Protein AF-A0A976QHE9-F1 (afdb_monomer_lite)

Foldseek 3Di:
DAWDADPPPRDTDDDDLVQAQHWDQDPPPRDIDGGHNHQDWDWDAFPPPRDTDIGGLNCAQHWDADPPPRDIDGHHHVPDDPDDDFPFDWDQDPPPRDTDTDGPPCPPAWDQDPPPRDTDGDDDPDD

pLDDT: mean 76.86, std 14.81, range [40.53, 91.94]

Radius of gyration: 21.57 Å; chains: 1; bounding box: 36×53×35 Å

Sequence (127 aa):
MIRFVCKLCGEQISVQDQLSGKQMECPKCKSIRVIPDKSPKIKFHCKSCGQRIRVAQIHAGKKGKCPKCKKLIEIPTLQEGFAEGSGMVTLVCSICNETIHVPEGSREEFIKCPKCSSYVEGLSKDD

Structure (mmCIF, N/CA/C/O backbone):
data_AF-A0A976QHE9-F1
#
_entry.id   AF-A0A976QHE9-F1
#
loop_
_atom_site.group_PDB
_atom_site.id
_atom_site.type_symbol
_atom_site.label_atom_id
_atom_site.label_alt_id
_atom_site.label_comp_id
_atom_site.label_asym_id
_atom_site.label_entity_id
_atom_site.label_seq_id
_atom_site.pdbx_PDB_ins_code
_atom_site.Cartn_x
_atom_site.Cartn_y
_atom_site.Cartn_z
_atom_site.occupancy
_atom_site.B_iso_or_equiv
_atom_site.auth_seq_id
_atom_site.auth_comp_id
_atom_site.auth_asym_id
_atom_site.auth_atom_id
_atom_site.pdbx_PDB_model_num
ATOM 1 N N . MET A 1 1 ? 0.460 15.033 -6.573 1.00 82.88 1 MET A N 1
ATOM 2 C CA . MET A 1 1 ? 1.744 14.796 -5.872 1.00 82.88 1 MET A CA 1
ATOM 3 C C . MET A 1 1 ? 1.659 13.430 -5.227 1.00 82.88 1 MET A C 1
ATOM 5 O O . MET A 1 1 ? 0.740 13.185 -4.447 1.00 82.88 1 MET A O 1
ATOM 9 N N . ILE A 1 2 ? 2.619 12.566 -5.526 1.00 86.94 2 ILE A N 1
ATOM 10 C CA . ILE A 1 2 ? 2.715 11.216 -4.987 1.00 86.94 2 ILE A CA 1
ATOM 11 C C . ILE A 1 2 ? 3.710 11.223 -3.836 1.00 86.94 2 ILE A C 1
ATOM 13 O O . ILE A 1 2 ? 4.836 11.689 -3.988 1.00 86.94 2 ILE A O 1
ATOM 17 N N . ARG A 1 3 ? 3.285 10.705 -2.683 1.00 87.50 3 ARG A N 1
ATOM 18 C CA . ARG A 1 3 ? 4.114 10.579 -1.482 1.00 87.50 3 ARG A CA 1
ATOM 19 C C . ARG A 1 3 ? 4.214 9.119 -1.077 1.00 87.50 3 ARG A C 1
ATOM 21 O O . ARG A 1 3 ? 3.191 8.468 -0.864 1.00 87.50 3 ARG A O 1
ATOM 28 N N . PHE A 1 4 ? 5.433 8.619 -0.950 1.00 87.06 4 PHE A N 1
ATOM 29 C CA . PHE A 1 4 ? 5.712 7.230 -0.598 1.00 87.06 4 PHE A CA 1
ATOM 30 C C . PHE A 1 4 ? 7.028 7.122 0.173 1.00 87.06 4 PHE A C 1
ATOM 32 O O . PHE A 1 4 ? 7.780 8.088 0.276 1.00 87.06 4 PHE A O 1
ATOM 39 N N . VAL A 1 5 ? 7.288 5.954 0.759 1.00 85.00 5 VAL A N 1
ATOM 40 C CA . VAL A 1 5 ? 8.517 5.690 1.518 1.00 85.00 5 VAL A CA 1
ATOM 41 C C . VAL A 1 5 ? 9.433 4.756 0.737 1.00 85.00 5 VAL A C 1
ATOM 43 O O . VAL A 1 5 ? 8.975 3.785 0.131 1.00 85.00 5 VAL A O 1
ATOM 46 N N . CYS A 1 6 ? 10.735 5.029 0.744 1.00 85.75 6 CYS A N 1
ATOM 47 C CA . CYS A 1 6 ? 11.711 4.132 0.142 1.00 85.75 6 CYS A CA 1
ATOM 48 C C . CYS A 1 6 ? 11.857 2.867 0.996 1.00 85.75 6 CYS A C 1
ATOM 50 O O . CYS A 1 6 ? 12.263 2.944 2.151 1.00 85.75 6 CYS A O 1
ATOM 52 N N . LYS A 1 7 ? 11.613 1.685 0.417 1.00 80.69 7 LYS A N 1
ATOM 53 C CA . LYS A 1 7 ? 11.770 0.403 1.129 1.00 80.69 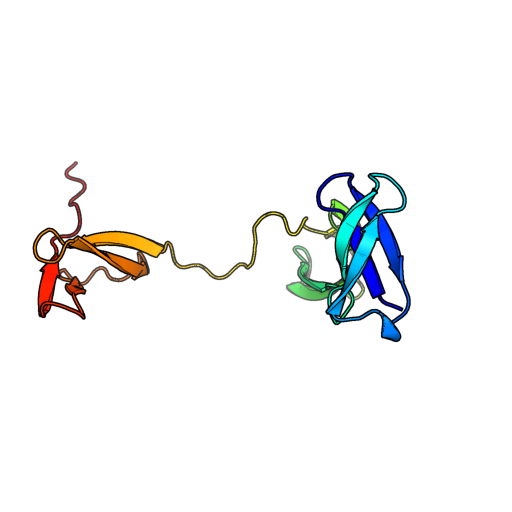7 LYS A CA 1
ATOM 54 C C . LYS A 1 7 ? 13.226 0.030 1.473 1.00 80.69 7 LYS A C 1
ATOM 56 O O . LYS A 1 7 ? 13.415 -0.942 2.184 1.00 80.69 7 LYS A O 1
ATOM 61 N N . LEU A 1 8 ? 14.239 0.736 0.944 1.00 84.38 8 LEU A N 1
ATOM 62 C CA . LEU A 1 8 ? 15.652 0.480 1.306 1.00 84.38 8 LEU A CA 1
ATOM 63 C C . LEU A 1 8 ? 16.102 1.337 2.482 1.00 84.38 8 LEU A C 1
ATOM 65 O O . LEU A 1 8 ? 16.630 0.826 3.456 1.00 84.38 8 LEU A O 1
ATOM 69 N N . CYS A 1 9 ? 15.917 2.652 2.373 1.00 87.44 9 CYS A N 1
ATOM 70 C CA . CYS A 1 9 ? 16.483 3.612 3.320 1.00 87.44 9 CYS A CA 1
ATOM 71 C C . CYS A 1 9 ? 15.441 4.286 4.222 1.00 87.44 9 CYS A C 1
ATOM 73 O O . CYS A 1 9 ? 15.803 5.107 5.064 1.00 87.44 9 CYS A O 1
ATOM 75 N N . GLY A 1 10 ? 14.151 4.001 4.015 1.00 83.50 10 GLY A N 1
ATOM 76 C CA . GLY A 1 10 ? 13.046 4.594 4.767 1.00 83.50 10 GLY A CA 1
ATOM 77 C C . GLY A 1 10 ? 12.735 6.054 4.423 1.00 83.50 10 GLY A C 1
ATOM 78 O O . GLY A 1 10 ? 11.904 6.656 5.097 1.00 83.50 10 GLY A O 1
ATOM 79 N N . GLU A 1 11 ? 13.376 6.640 3.403 1.00 88.44 11 GLU A N 1
ATOM 80 C CA . GLU A 1 11 ? 13.193 8.060 3.068 1.00 88.44 11 GLU A CA 1
ATOM 81 C C . GLU A 1 11 ? 11.772 8.376 2.592 1.00 88.44 11 GLU A C 1
ATOM 83 O O . GLU A 1 11 ? 11.203 7.626 1.794 1.00 88.44 11 GLU A O 1
ATOM 88 N N . GLN A 1 12 ? 11.224 9.510 3.034 1.00 87.31 12 GLN A N 1
ATOM 89 C CA . GLN A 1 12 ? 9.943 10.023 2.561 1.00 87.31 12 GLN A CA 1
ATOM 90 C C . GLN A 1 12 ? 10.141 10.760 1.237 1.00 87.31 12 GLN A C 1
ATOM 92 O O . GLN A 1 12 ? 10.624 11.887 1.186 1.00 87.31 12 GLN A O 1
ATOM 97 N N . ILE A 1 13 ? 9.734 10.123 0.147 1.00 87.75 13 ILE A N 1
ATOM 98 C CA . ILE A 1 13 ? 9.862 10.668 -1.198 1.00 87.75 13 ILE A CA 1
ATOM 99 C C . ILE A 1 13 ? 8.541 11.330 -1.588 1.00 87.75 13 ILE A C 1
ATOM 101 O O . ILE A 1 13 ? 7.463 10.749 -1.433 1.00 87.75 13 ILE A O 1
ATOM 105 N N . SER A 1 14 ? 8.630 12.553 -2.110 1.00 89.38 14 SER A N 1
ATOM 106 C CA . SER A 1 14 ? 7.495 13.308 -2.637 1.00 89.38 14 SER A CA 1
ATOM 107 C C . SER A 1 14 ? 7.800 13.762 -4.057 1.00 89.38 14 SER A C 1
ATOM 109 O O . SER A 1 14 ? 8.725 14.535 -4.278 1.00 89.38 14 SER A O 1
ATOM 111 N N . VAL A 1 15 ? 7.001 13.300 -5.013 1.00 90.06 15 VAL A N 1
ATOM 112 C CA . VAL A 1 15 ? 7.160 13.591 -6.443 1.00 90.06 15 VAL A CA 1
ATOM 113 C C . VAL A 1 15 ? 5.854 1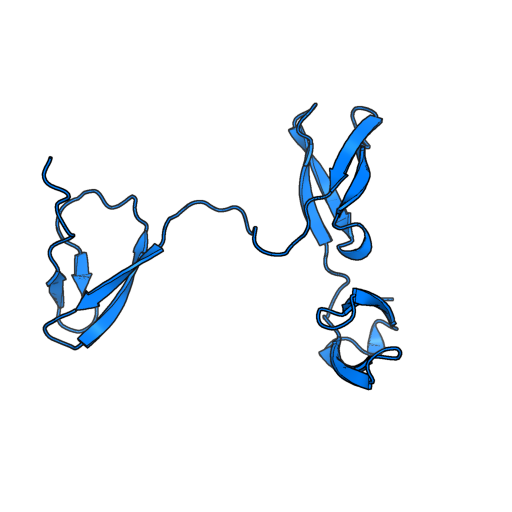4.061 -7.070 1.00 90.06 15 VAL A C 1
ATOM 115 O O . VAL A 1 15 ? 4.780 14.011 -6.462 1.00 90.06 15 VAL A O 1
ATOM 118 N N . GLN A 1 16 ? 5.931 14.569 -8.295 1.00 89.62 16 GLN A N 1
ATOM 119 C CA . GLN A 1 16 ? 4.754 14.986 -9.052 1.00 89.62 16 GLN A CA 1
ATOM 120 C C . GLN A 1 16 ? 3.998 13.777 -9.623 1.00 89.62 16 GLN A C 1
ATOM 122 O O . GLN A 1 16 ? 4.593 12.740 -9.898 1.00 89.62 16 GLN A O 1
ATOM 127 N N . ASP A 1 17 ? 2.685 13.927 -9.829 1.00 87.06 17 ASP A N 1
ATOM 128 C CA . ASP A 1 17 ? 1.834 12.880 -10.427 1.00 87.06 17 ASP A CA 1
ATOM 129 C C . ASP A 1 17 ? 2.255 12.531 -11.861 1.00 87.06 17 ASP A C 1
ATOM 131 O O . ASP A 1 17 ? 2.049 11.415 -12.313 1.00 87.06 17 ASP A O 1
ATOM 135 N N . GLN A 1 18 ? 2.896 13.454 -12.577 1.00 87.50 18 GLN A N 1
ATOM 136 C CA . GLN A 1 18 ? 3.386 13.211 -13.940 1.00 87.50 18 GLN A CA 1
ATOM 137 C C . GLN A 1 18 ? 4.523 12.183 -14.001 1.00 87.50 18 GLN A C 1
ATOM 139 O O . GLN A 1 18 ? 4.835 11.658 -15.068 1.00 87.50 18 GLN A O 1
ATOM 144 N N . LEU A 1 19 ? 5.151 11.902 -12.857 1.00 85.94 19 LEU A N 1
ATOM 145 C CA . LEU A 1 19 ? 6.191 10.892 -12.739 1.00 85.94 19 LEU A CA 1
ATOM 146 C C . LEU A 1 19 ? 5.634 9.519 -12.320 1.00 85.94 19 LEU A C 1
ATOM 148 O O . LEU A 1 19 ? 6.409 8.582 -12.164 1.00 85.94 19 LEU A O 1
ATOM 152 N N . SER A 1 20 ? 4.312 9.382 -12.164 1.00 87.12 20 SER A N 1
ATOM 153 C CA . SER A 1 20 ? 3.622 8.099 -11.959 1.00 87.12 20 SER A CA 1
ATOM 154 C C . SER A 1 20 ? 4.084 7.037 -12.952 1.00 87.12 20 SER A C 1
ATOM 156 O O . SER A 1 20 ? 4.175 7.310 -14.148 1.00 87.12 20 SER A O 1
ATOM 158 N N . GLY A 1 21 ? 4.378 5.830 -12.470 1.00 86.31 21 GLY A N 1
ATOM 159 C CA . GLY A 1 21 ? 4.798 4.706 -13.308 1.00 86.31 21 GLY A CA 1
ATOM 160 C C . GLY A 1 21 ? 6.214 4.830 -13.882 1.00 86.31 21 GLY A C 1
ATOM 161 O O . GLY A 1 21 ? 6.705 3.887 -14.499 1.00 86.31 21 GLY A O 1
ATOM 162 N N . LYS A 1 22 ? 6.909 5.958 -13.668 1.00 90.19 22 LYS A N 1
ATOM 163 C CA . LYS A 1 22 ? 8.310 6.133 -14.069 1.00 90.19 22 LYS A CA 1
ATOM 164 C C . LYS A 1 22 ? 9.260 5.662 -12.972 1.00 90.19 22 LYS A C 1
ATOM 166 O O . LYS A 1 22 ? 8.907 5.549 -11.798 1.00 90.19 22 LYS A O 1
ATOM 171 N N . GLN A 1 23 ? 10.498 5.403 -13.368 1.00 90.19 23 GLN A N 1
ATOM 172 C CA . GLN A 1 23 ? 11.601 5.147 -12.452 1.00 90.19 23 GLN A CA 1
ATOM 173 C C . GLN A 1 23 ? 12.246 6.468 -12.024 1.00 90.19 23 GLN A C 1
ATOM 175 O O . GLN A 1 23 ? 12.381 7.389 -12.825 1.00 90.19 23 GLN A O 1
ATOM 180 N N . MET A 1 24 ? 12.646 6.552 -10.760 1.00 89.25 24 MET A N 1
ATOM 181 C CA . MET A 1 24 ? 13.392 7.677 -10.210 1.00 89.25 24 MET A CA 1
ATOM 182 C C . MET A 1 24 ? 14.515 7.201 -9.297 1.00 89.25 24 MET A C 1
ATOM 184 O O . MET A 1 24 ? 14.421 6.141 -8.677 1.00 89.25 24 MET A O 1
ATOM 188 N N . GLU A 1 25 ? 15.538 8.029 -9.143 1.00 91.94 25 GLU A N 1
ATOM 189 C CA . GLU A 1 25 ? 16.589 7.829 -8.151 1.00 91.94 25 GLU A CA 1
ATOM 190 C C . GLU A 1 25 ? 16.141 8.360 -6.790 1.00 91.94 25 GLU A C 1
ATOM 192 O O . GLU A 1 25 ? 15.673 9.492 -6.654 1.00 91.94 25 GLU A O 1
ATOM 197 N N . CYS A 1 26 ? 16.277 7.540 -5.748 1.00 89.75 26 CYS A N 1
ATOM 198 C CA . CYS A 1 26 ? 16.020 7.999 -4.390 1.00 89.75 26 CYS A CA 1
ATOM 199 C C . CYS A 1 26 ? 17.054 9.071 -3.991 1.00 89.75 26 CYS A C 1
ATOM 201 O O . CYS A 1 26 ? 18.248 8.778 -4.024 1.00 89.75 26 CYS A O 1
ATOM 203 N N . PRO A 1 27 ? 16.646 10.260 -3.507 1.00 88.06 27 PRO A N 1
ATOM 204 C CA . PRO A 1 27 ? 17.5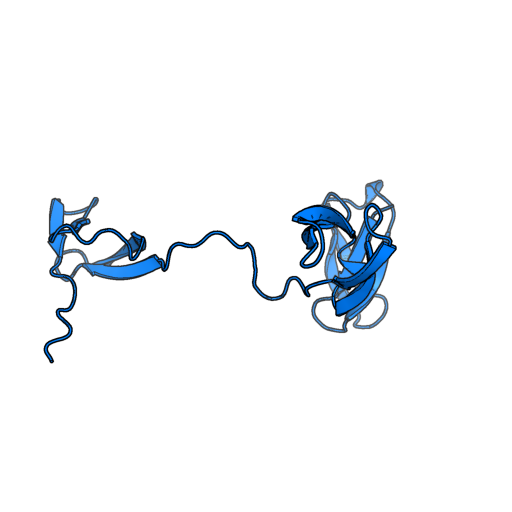86 11.331 -3.156 1.00 88.06 27 PRO A CA 1
ATOM 205 C C . PRO A 1 27 ? 18.532 10.973 -1.996 1.00 88.06 27 PRO A C 1
ATOM 207 O O . PRO A 1 27 ? 19.586 11.583 -1.861 1.00 88.06 27 PRO A O 1
ATOM 210 N N . LYS A 1 28 ? 18.179 9.978 -1.167 1.00 89.31 28 LYS A N 1
ATOM 211 C CA . LYS A 1 28 ? 18.983 9.559 -0.008 1.00 89.31 28 LYS A CA 1
ATOM 212 C C . LYS A 1 28 ? 19.929 8.400 -0.310 1.00 89.31 28 LYS A C 1
ATOM 214 O O . LYS A 1 28 ? 21.099 8.454 0.039 1.00 89.31 28 LYS A O 1
ATOM 219 N N . CYS A 1 29 ? 19.421 7.330 -0.926 1.00 90.69 29 CYS A N 1
ATOM 220 C CA . CYS A 1 29 ? 20.203 6.112 -1.175 1.00 90.69 29 CYS A CA 1
ATOM 221 C C . CYS A 1 29 ? 20.628 5.933 -2.635 1.00 90.69 29 CYS A C 1
ATOM 223 O O . CYS A 1 29 ? 21.262 4.933 -2.953 1.00 90.69 29 CYS A O 1
ATOM 225 N N . LYS A 1 30 ? 20.248 6.862 -3.524 1.00 89.44 30 LYS A N 1
ATOM 226 C CA . LYS A 1 30 ? 20.523 6.840 -4.974 1.00 89.44 30 LYS A CA 1
ATOM 227 C C . LYS A 1 30 ? 20.061 5.571 -5.695 1.00 89.44 30 LYS A C 1
ATOM 229 O O . LYS A 1 30 ? 20.454 5.297 -6.818 1.00 89.44 30 LYS A O 1
ATOM 234 N N . SER A 1 31 ? 19.205 4.778 -5.059 1.00 88.94 31 SER A N 1
ATOM 235 C CA . SER A 1 31 ? 18.683 3.556 -5.659 1.00 88.94 31 SER A CA 1
ATOM 236 C C . SER A 1 31 ? 17.499 3.871 -6.562 1.00 88.94 31 SER A C 1
ATOM 238 O O . SER A 1 31 ? 16.627 4.663 -6.189 1.00 88.94 31 SER A O 1
ATOM 240 N N . ILE A 1 32 ? 17.443 3.200 -7.710 1.00 89.25 32 ILE A N 1
ATOM 241 C CA . ILE A 1 32 ? 16.340 3.308 -8.661 1.00 89.25 32 ILE A CA 1
ATOM 242 C C . ILE A 1 32 ? 15.076 2.686 -8.060 1.00 89.25 32 ILE A C 1
ATOM 244 O O . ILE A 1 32 ? 15.068 1.535 -7.617 1.00 89.25 32 ILE A O 1
ATOM 248 N N . ARG A 1 33 ? 13.988 3.456 -8.026 1.00 87.25 33 ARG A N 1
ATOM 249 C CA . ARG A 1 33 ? 12.671 3.043 -7.539 1.00 87.25 33 ARG A CA 1
ATOM 250 C C . ARG A 1 33 ? 11.588 3.445 -8.527 1.00 87.25 33 ARG A C 1
ATOM 252 O O . ARG A 1 33 ? 11.649 4.508 -9.129 1.00 87.25 33 ARG A O 1
ATOM 259 N N . VAL A 1 34 ? 10.578 2.594 -8.662 1.00 87.88 34 VAL A N 1
ATOM 260 C CA . VAL A 1 34 ? 9.383 2.899 -9.453 1.00 87.88 34 VAL A CA 1
ATOM 261 C C . VAL A 1 34 ? 8.458 3.773 -8.618 1.00 87.88 34 VAL A C 1
ATOM 263 O O . VAL A 1 34 ? 8.180 3.466 -7.456 1.00 87.88 34 VAL A O 1
ATOM 266 N N . ILE A 1 35 ? 7.994 4.864 -9.211 1.00 89.06 35 ILE A N 1
ATOM 267 C CA . ILE A 1 35 ? 7.007 5.752 -8.618 1.00 89.06 35 ILE A CA 1
ATOM 268 C C . ILE A 1 35 ? 5.634 5.090 -8.782 1.00 89.06 35 ILE A C 1
ATOM 270 O O . ILE A 1 35 ? 5.221 4.831 -9.913 1.00 89.06 35 ILE A O 1
ATOM 274 N N . PRO A 1 36 ? 4.910 4.808 -7.688 1.00 82.25 36 PRO A N 1
ATOM 275 C CA . PRO A 1 36 ? 3.583 4.213 -7.783 1.00 82.25 36 PRO A CA 1
ATOM 276 C C . PRO A 1 36 ? 2.600 5.201 -8.414 1.00 82.25 36 PRO A C 1
ATOM 278 O O . PRO A 1 36 ? 2.696 6.397 -8.163 1.00 82.25 36 PRO A O 1
ATOM 281 N N . ASP A 1 37 ? 1.603 4.711 -9.151 1.00 83.94 37 ASP A N 1
ATOM 282 C CA . ASP A 1 37 ? 0.607 5.549 -9.838 1.00 83.94 37 ASP A CA 1
ATOM 283 C C . ASP A 1 37 ? -0.160 6.489 -8.903 1.00 83.94 37 ASP A C 1
ATOM 285 O O . ASP A 1 37 ? -0.688 7.517 -9.316 1.00 83.94 37 ASP A O 1
ATOM 289 N N . LYS A 1 38 ? -0.279 6.118 -7.622 1.00 80.50 38 LYS A N 1
ATOM 290 C CA . LYS A 1 38 ? -0.955 6.908 -6.588 1.00 80.50 38 LYS A CA 1
ATOM 291 C C . LYS A 1 38 ? -0.249 6.743 -5.251 1.00 80.50 38 LYS A C 1
ATOM 293 O O . LYS A 1 38 ? 0.333 5.699 -4.965 1.00 80.50 38 LYS A O 1
ATOM 298 N N . SER A 1 39 ? -0.385 7.754 -4.387 1.00 80.19 39 SER A N 1
ATOM 299 C CA . SER A 1 39 ? 0.088 7.672 -2.998 1.00 80.19 39 SER A CA 1
ATOM 300 C C . SER A 1 39 ? -0.535 6.447 -2.309 1.00 80.19 39 SER A C 1
ATOM 302 O O . SER A 1 39 ? -1.765 6.422 -2.153 1.00 80.19 39 SER A O 1
ATOM 304 N N . PRO A 1 40 ? 0.260 5.446 -1.893 1.00 80.88 40 PRO A N 1
ATOM 305 C CA . PRO A 1 40 ? -0.262 4.247 -1.255 1.00 80.88 40 PRO A CA 1
ATOM 306 C C . PRO A 1 40 ? -1.001 4.614 0.036 1.00 80.88 40 PRO A C 1
ATOM 308 O O . PRO A 1 40 ? -0.525 5.411 0.850 1.00 80.88 40 PRO A O 1
ATOM 311 N N . LYS A 1 41 ? -2.203 4.056 0.213 1.00 84.38 41 LYS A N 1
ATOM 312 C CA . LYS A 1 41 ? -3.060 4.295 1.381 1.00 84.38 41 LYS A CA 1
ATOM 313 C C . LYS A 1 41 ? -3.280 2.993 2.136 1.00 84.38 41 LYS A C 1
ATOM 315 O O . LYS A 1 41 ? -3.671 1.991 1.548 1.00 84.38 41 LYS A O 1
ATOM 320 N N . ILE A 1 42 ? -3.105 3.052 3.446 1.00 84.75 42 ILE A N 1
ATOM 321 C CA . ILE A 1 42 ? -3.408 1.984 4.390 1.00 84.75 42 ILE A CA 1
ATOM 322 C C . ILE A 1 42 ? -4.885 2.085 4.750 1.00 84.75 42 ILE A C 1
ATOM 324 O O . ILE A 1 42 ? -5.374 3.162 5.109 1.00 84.75 42 ILE A O 1
ATOM 328 N N . LYS A 1 43 ? -5.599 0.966 4.637 1.00 86.94 43 LYS A N 1
ATOM 329 C CA . LYS A 1 43 ? -6.998 0.835 5.048 1.00 86.94 43 LYS A CA 1
ATOM 330 C C . LYS A 1 43 ? -7.036 -0.085 6.259 1.00 86.94 43 LYS A C 1
ATOM 332 O O . LYS A 1 43 ? -6.600 -1.222 6.160 1.00 86.94 43 LYS A O 1
ATOM 337 N N . PHE A 1 44 ? -7.542 0.401 7.382 1.00 87.31 44 PHE A N 1
ATOM 338 C CA . PHE A 1 44 ? -7.642 -0.392 8.605 1.00 87.31 44 PHE A CA 1
ATOM 339 C C . PHE A 1 44 ? -8.848 0.046 9.436 1.00 87.31 44 PHE A C 1
ATOM 341 O O . PHE A 1 44 ? -9.410 1.122 9.219 1.00 87.31 44 PHE A O 1
ATOM 348 N N . HIS A 1 45 ? -9.261 -0.796 10.379 1.00 88.50 45 HIS A N 1
ATOM 349 C CA . HIS A 1 45 ? -10.365 -0.500 11.287 1.00 88.50 45 HIS A CA 1
ATOM 350 C C . HIS A 1 45 ? -9.833 0.047 12.612 1.00 88.50 45 HIS A C 1
ATOM 352 O O . HIS A 1 45 ? -8.847 -0.443 13.163 1.00 88.50 45 HIS A O 1
ATOM 358 N N . CYS A 1 46 ? -10.491 1.074 13.144 1.00 87.94 46 CYS A N 1
ATOM 359 C CA . CYS A 1 46 ? -10.198 1.575 14.479 1.00 87.94 46 CYS A CA 1
ATOM 360 C C . CYS A 1 46 ? -10.529 0.503 15.524 1.00 87.94 46 CYS A C 1
ATOM 362 O O . CYS A 1 46 ? -11.697 0.158 15.681 1.00 87.94 46 CYS A O 1
ATOM 364 N N . LYS A 1 47 ? -9.541 0.061 16.313 1.00 85.44 47 LYS A N 1
ATOM 365 C CA . LYS A 1 47 ? -9.748 -0.912 17.404 1.00 85.44 47 LYS A CA 1
ATOM 366 C C . LYS A 1 47 ? -10.726 -0.440 18.492 1.00 85.44 47 LYS A C 1
ATOM 368 O O . LYS A 1 47 ? -11.216 -1.254 19.257 1.00 85.44 47 LYS A O 1
ATOM 373 N N . SER A 1 48 ? -11.000 0.864 18.591 1.00 88.19 48 SER A N 1
ATOM 374 C CA . SER A 1 48 ? -11.888 1.417 19.626 1.00 88.19 48 SER A CA 1
ATOM 375 C C . SER A 1 48 ? -13.331 1.644 19.185 1.00 88.19 48 SER A C 1
ATOM 377 O O . SER A 1 48 ? -14.211 1.634 20.030 1.00 88.19 48 SER A O 1
ATOM 379 N N . CYS A 1 49 ? -13.584 1.925 17.904 1.00 91.38 49 CYS A N 1
ATOM 380 C CA . CYS A 1 49 ? -14.939 2.244 17.424 1.00 91.38 49 CYS A CA 1
ATOM 381 C C . CYS A 1 49 ? -15.340 1.511 16.139 1.00 91.38 49 CYS A C 1
ATOM 383 O O . CYS A 1 49 ? -16.398 1.793 15.585 1.00 91.38 49 CYS A O 1
ATOM 385 N N . GLY A 1 50 ? -14.472 0.650 15.600 1.00 88.06 50 GLY A N 1
ATOM 386 C CA . GLY A 1 50 ? -14.705 -0.084 14.354 1.00 88.06 50 GLY A CA 1
ATOM 387 C C . GLY A 1 50 ? -14.673 0.769 13.081 1.00 88.06 50 GLY A C 1
ATOM 388 O O . GLY A 1 50 ? -14.834 0.240 11.986 1.00 88.06 50 GLY A O 1
ATOM 389 N N . GLN A 1 51 ? -14.446 2.085 13.177 1.00 90.31 51 GLN A N 1
ATOM 390 C CA . GLN A 1 51 ? -14.465 2.964 12.007 1.00 90.31 51 GLN A CA 1
ATOM 391 C C . GLN A 1 51 ? -13.417 2.551 10.970 1.00 90.31 51 GLN A C 1
ATOM 393 O O . GLN A 1 51 ? -12.245 2.374 11.300 1.00 90.31 51 GLN A O 1
ATOM 398 N N . ARG A 1 52 ? -13.832 2.501 9.702 1.00 89.88 52 ARG A N 1
ATOM 399 C CA . ARG A 1 52 ? -12.942 2.330 8.547 1.00 89.88 52 ARG A CA 1
ATOM 400 C C . ARG A 1 52 ? -12.101 3.591 8.364 1.00 89.88 52 ARG A C 1
ATOM 402 O O . ARG A 1 52 ? -12.638 4.655 8.052 1.00 89.88 52 ARG A O 1
ATOM 409 N N . ILE A 1 53 ? -10.793 3.476 8.556 1.00 88.56 53 ILE A N 1
ATOM 410 C CA . ILE A 1 53 ? -9.835 4.575 8.438 1.00 88.56 53 ILE A CA 1
ATOM 411 C C . ILE A 1 53 ? -8.964 4.347 7.211 1.00 88.56 53 ILE A C 1
ATOM 413 O O . ILE A 1 53 ? -8.515 3.237 6.928 1.00 88.56 53 ILE A O 1
ATOM 417 N N . ARG A 1 54 ? -8.743 5.433 6.469 1.00 88.31 54 ARG A N 1
ATOM 418 C CA . ARG A 1 54 ? -7.862 5.485 5.306 1.00 88.31 54 ARG A CA 1
ATOM 419 C C . ARG A 1 54 ? -6.793 6.528 5.572 1.00 88.31 54 ARG A C 1
ATOM 421 O O . ARG A 1 54 ? -7.120 7.701 5.713 1.00 88.31 54 ARG A O 1
ATOM 428 N N . VAL A 1 55 ? -5.537 6.112 5.623 1.00 87.75 55 VAL A N 1
ATOM 429 C CA . VAL A 1 55 ? -4.403 7.010 5.874 1.00 87.75 55 VAL A CA 1
ATOM 430 C C . VAL A 1 55 ? -3.291 6.740 4.871 1.00 87.75 55 VAL A C 1
ATOM 432 O O . VAL A 1 55 ? -3.169 5.627 4.370 1.00 87.75 55 VAL A O 1
ATOM 435 N N . ALA A 1 56 ? -2.499 7.750 4.523 1.00 85.25 56 ALA A N 1
ATOM 436 C CA . ALA A 1 56 ? -1.362 7.555 3.628 1.00 85.25 56 ALA A CA 1
ATOM 437 C C . ALA A 1 56 ? -0.284 6.678 4.288 1.00 85.25 56 ALA A C 1
ATOM 439 O O . ALA A 1 56 ? -0.028 6.802 5.487 1.00 85.25 56 ALA A O 1
ATOM 440 N N . GLN A 1 57 ? 0.380 5.828 3.500 1.00 83.50 57 GLN A N 1
ATOM 441 C CA . GLN A 1 57 ? 1.420 4.912 3.982 1.00 83.50 57 GLN A CA 1
ATOM 442 C C . GLN A 1 57 ? 2.606 5.636 4.625 1.00 83.50 57 GLN A C 1
ATOM 444 O O . GLN A 1 57 ? 3.269 5.073 5.481 1.00 83.50 57 GLN A O 1
ATOM 449 N N . ILE A 1 58 ? 2.837 6.907 4.300 1.00 83.19 58 ILE A N 1
ATOM 450 C CA . ILE A 1 58 ? 3.862 7.735 4.958 1.00 83.19 58 ILE A CA 1
ATOM 451 C C . ILE A 1 58 ? 3.653 7.899 6.476 1.00 83.19 58 ILE A C 1
ATOM 453 O O . ILE A 1 58 ? 4.572 8.307 7.185 1.00 83.19 58 ILE A O 1
ATOM 457 N N . HIS A 1 59 ? 2.446 7.614 6.973 1.00 85.31 59 HIS A N 1
ATOM 458 C CA . HIS A 1 59 ? 2.114 7.614 8.396 1.00 85.31 59 HIS A CA 1
ATOM 459 C C . HIS A 1 59 ? 2.099 6.201 9.003 1.00 85.31 59 H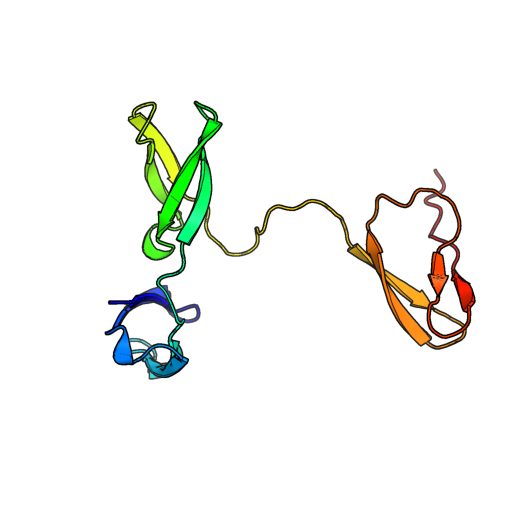IS A C 1
ATOM 461 O O . HIS A 1 59 ? 1.718 6.053 10.159 1.00 85.31 59 HIS A O 1
ATOM 467 N N . ALA A 1 60 ? 2.502 5.174 8.249 1.00 83.81 60 ALA A N 1
ATOM 468 C CA . ALA A 1 60 ? 2.744 3.825 8.754 1.00 83.81 60 ALA A CA 1
ATOM 469 C C . ALA A 1 60 ? 3.625 3.856 10.009 1.00 83.81 60 ALA A C 1
ATOM 471 O O . ALA A 1 60 ? 4.624 4.574 10.040 1.00 83.81 60 ALA A O 1
ATOM 472 N N . GLY A 1 61 ? 3.250 3.098 11.040 1.00 83.81 61 GLY A N 1
ATOM 473 C CA . GLY A 1 61 ? 3.981 3.034 12.308 1.00 83.81 61 GLY A CA 1
ATOM 474 C C . GLY A 1 61 ? 3.873 4.296 13.169 1.00 83.81 61 GLY A C 1
ATOM 475 O O . GLY A 1 61 ? 4.438 4.343 14.257 1.00 83.81 61 GLY A O 1
ATOM 476 N N . LYS A 1 62 ? 3.151 5.333 12.718 1.00 86.00 62 LYS A N 1
ATOM 477 C CA . LYS A 1 62 ? 2.892 6.536 13.517 1.00 86.00 62 LYS A CA 1
ATOM 478 C C . LYS A 1 62 ? 1.577 6.407 14.282 1.00 86.00 62 LYS A C 1
ATOM 480 O O . LYS A 1 62 ? 0.648 5.707 13.877 1.00 86.00 62 LYS A O 1
ATOM 485 N N . LYS A 1 63 ? 1.473 7.154 15.380 1.00 88.19 63 LYS A N 1
ATOM 486 C CA . LYS A 1 63 ? 0.231 7.296 16.147 1.00 88.19 63 LYS A CA 1
ATOM 487 C C . LYS A 1 63 ? -0.617 8.412 15.535 1.00 88.19 63 LYS A C 1
ATOM 489 O O . LYS A 1 63 ? -0.134 9.521 15.319 1.00 88.19 63 LYS A O 1
ATOM 494 N N . GLY A 1 64 ? -1.872 8.108 15.229 1.00 87.75 64 GLY A N 1
ATOM 495 C CA . GLY A 1 64 ? -2.867 9.042 14.706 1.00 87.75 64 GLY A CA 1
ATOM 496 C C . GLY A 1 64 ? -4.061 9.184 15.649 1.00 87.75 64 GLY A C 1
ATOM 497 O O . GLY A 1 64 ? -4.200 8.441 16.617 1.00 87.75 64 GLY A O 1
ATOM 498 N N . LYS A 1 65 ? -4.956 10.133 15.364 1.00 90.31 65 LYS A N 1
ATOM 499 C CA . LYS A 1 65 ? -6.259 10.240 16.039 1.00 90.31 65 LYS A CA 1
ATOM 500 C C . LYS A 1 65 ? -7.352 9.718 15.116 1.00 90.31 65 LYS A C 1
ATOM 502 O O . LYS A 1 65 ? -7.387 10.062 13.936 1.00 90.31 65 LYS A O 1
ATOM 507 N N . CYS A 1 66 ? -8.251 8.894 15.645 1.00 90.06 66 CYS A N 1
ATOM 508 C CA . CYS A 1 66 ? -9.415 8.445 14.891 1.00 90.06 66 CYS A CA 1
ATOM 509 C C . CYS A 1 66 ? -10.338 9.640 14.577 1.00 90.06 66 CYS A C 1
ATOM 511 O O . CYS A 1 66 ? -10.712 10.357 15.501 1.00 90.06 66 CYS A O 1
ATOM 513 N N . PRO A 1 67 ? -10.788 9.840 13.326 1.00 88.25 67 PRO A N 1
ATOM 514 C CA . PRO A 1 67 ? -11.687 10.947 12.989 1.00 88.25 67 PRO A CA 1
ATOM 515 C C . PRO A 1 67 ? -13.090 10.813 13.605 1.00 88.25 67 PRO A C 1
ATOM 517 O O . PRO A 1 67 ? -13.783 11.813 13.748 1.00 88.25 67 PRO A O 1
ATOM 520 N N . LYS A 1 68 ? -13.511 9.596 13.984 1.00 90.50 68 LYS A N 1
ATOM 521 C CA . LYS A 1 68 ? -14.836 9.333 14.568 1.00 90.50 68 LYS A CA 1
ATOM 522 C C . LYS A 1 68 ? -14.829 9.430 16.090 1.00 90.50 68 LYS A C 1
ATOM 524 O O . LYS A 1 68 ? -15.551 10.238 16.655 1.00 90.50 68 LYS A O 1
ATOM 529 N N . CYS A 1 69 ? -14.000 8.629 16.758 1.00 91.94 69 CYS A N 1
ATOM 530 C CA . CYS A 1 69 ? -13.967 8.586 18.223 1.00 91.94 69 CYS A CA 1
ATOM 531 C C . CYS A 1 69 ? -12.884 9.469 18.855 1.00 91.94 69 CYS A C 1
ATOM 533 O O . CYS A 1 69 ? -12.774 9.498 20.075 1.00 91.94 69 CYS A O 1
ATOM 535 N N . LYS A 1 70 ? -12.039 10.140 18.054 1.00 90.12 70 LYS A N 1
ATOM 536 C CA . LYS A 1 70 ? -10.905 10.981 18.499 1.00 90.12 70 LYS A CA 1
ATOM 537 C C . LYS A 1 70 ? -9.858 10.263 19.361 1.00 90.12 70 LYS A C 1
ATOM 539 O O . LYS A 1 70 ? -8.890 10.886 19.794 1.00 90.12 70 LYS A O 1
ATOM 544 N N . LYS A 1 71 ? -10.002 8.949 19.554 1.00 90.81 71 LYS A N 1
ATOM 545 C CA . LYS A 1 71 ? -9.079 8.117 20.321 1.00 90.81 71 LYS A CA 1
ATOM 546 C C . LYS A 1 71 ? -7.761 7.953 19.573 1.00 90.81 71 LYS A C 1
ATOM 548 O O . LYS A 1 71 ? -7.734 7.925 18.337 1.00 90.81 71 LYS A O 1
ATOM 553 N N . LEU A 1 72 ? -6.676 7.870 20.337 1.00 90.19 72 LEU A N 1
ATOM 554 C CA . LEU A 1 72 ? -5.349 7.605 19.803 1.00 90.19 72 LEU A CA 1
ATOM 555 C C . LEU A 1 72 ? -5.325 6.187 19.220 1.00 90.19 72 LEU A C 1
ATOM 557 O O . LEU A 1 72 ? -5.709 5.230 19.890 1.00 90.19 72 LEU A O 1
ATOM 561 N N . ILE A 1 73 ? -4.904 6.064 17.970 1.00 90.19 73 ILE A N 1
ATOM 562 C CA . ILE A 1 73 ? -4.778 4.800 17.251 1.00 90.19 73 ILE A CA 1
ATOM 563 C C . ILE A 1 73 ? -3.371 4.685 16.691 1.00 90.19 73 ILE A C 1
ATOM 565 O O . ILE A 1 73 ? -2.771 5.676 16.277 1.00 90.19 73 ILE A O 1
ATOM 569 N N . GLU A 1 74 ? -2.855 3.471 16.641 1.00 88.75 74 GLU A N 1
ATOM 570 C CA . GLU A 1 74 ? -1.598 3.190 15.966 1.00 88.75 74 GLU A CA 1
ATOM 571 C C . GLU A 1 74 ? -1.877 2.780 14.522 1.00 88.75 74 GLU A C 1
ATOM 573 O O . GLU A 1 74 ? -2.765 1.965 14.259 1.00 88.75 74 GLU A O 1
ATOM 578 N N . ILE A 1 75 ? -1.171 3.402 13.579 1.00 89.00 75 ILE A N 1
ATOM 579 C CA . ILE A 1 75 ? -1.306 3.095 12.159 1.00 89.00 75 ILE A CA 1
ATOM 580 C C . ILE A 1 75 ? -0.406 1.890 11.866 1.00 89.00 75 ILE A C 1
ATOM 582 O O . ILE A 1 75 ? 0.810 2.008 12.032 1.00 89.00 75 ILE A O 1
ATOM 586 N N . PRO A 1 76 ? -0.954 0.754 11.402 1.00 81.94 76 PRO A N 1
ATOM 587 C CA . PRO A 1 76 ? -0.146 -0.427 11.125 1.00 81.94 76 PRO A CA 1
ATOM 588 C C . PRO A 1 76 ? 0.859 -0.146 10.002 1.00 81.94 76 PRO A C 1
ATOM 590 O O . PRO A 1 76 ? 0.558 0.584 9.052 1.00 81.94 76 PRO A O 1
ATOM 593 N N . THR A 1 77 ? 2.061 -0.711 10.099 1.00 75.81 77 THR A N 1
ATOM 594 C CA . THR A 1 77 ? 3.026 -0.701 8.999 1.00 75.81 77 THR A CA 1
ATOM 595 C C . THR A 1 77 ? 2.602 -1.731 7.954 1.00 75.81 77 THR A C 1
ATOM 597 O O . THR A 1 77 ? 2.328 -2.883 8.269 1.00 75.81 77 THR A O 1
ATOM 600 N N . LEU A 1 78 ? 2.519 -1.325 6.683 1.00 63.59 78 LEU A N 1
ATOM 601 C CA . LEU A 1 78 ? 2.296 -2.246 5.559 1.00 63.59 78 LEU A CA 1
ATOM 602 C C . LEU A 1 78 ? 3.589 -3.031 5.256 1.00 63.59 78 LEU A C 1
ATOM 604 O O . LEU A 1 78 ? 4.143 -2.872 4.168 1.00 63.59 78 LEU A O 1
ATOM 608 N N . GLN A 1 79 ? 4.122 -3.787 6.219 1.00 52.66 79 GLN A N 1
ATOM 609 C CA . GLN A 1 79 ? 5.180 -4.757 5.915 1.00 52.66 79 GLN A CA 1
ATOM 610 C C . GLN A 1 79 ? 4.610 -6.111 5.517 1.00 52.66 79 GLN A C 1
ATOM 612 O O . GLN A 1 79 ? 5.051 -6.639 4.521 1.00 52.66 79 GLN A O 1
ATOM 617 N N . GLU A 1 80 ? 3.537 -6.588 6.120 1.00 45.12 80 GLU A N 1
ATOM 618 C CA . GLU A 1 80 ? 2.815 -7.763 5.633 1.00 45.12 80 GLU A CA 1
ATOM 619 C C . GLU A 1 80 ? 1.421 -7.642 6.235 1.00 45.12 80 GLU A C 1
ATOM 621 O O . GLU A 1 80 ? 1.281 -7.546 7.452 1.00 45.12 80 GLU A O 1
ATOM 626 N N . GLY A 1 81 ? 0.380 -7.520 5.417 1.00 41.09 81 GLY A N 1
ATOM 627 C CA . GLY A 1 81 ? -0.952 -7.314 5.982 1.00 41.09 81 GLY A CA 1
ATOM 628 C C . GLY A 1 81 ? -1.952 -6.675 5.044 1.00 41.09 81 GLY A C 1
ATOM 629 O O . GLY A 1 81 ? -2.710 -5.791 5.445 1.00 41.09 81 GLY A O 1
ATOM 630 N N . PHE A 1 82 ? -2.017 -7.164 3.807 1.00 40.53 82 PHE A N 1
ATOM 631 C CA . PHE A 1 82 ? -3.348 -7.484 3.313 1.00 40.53 82 PHE A CA 1
ATOM 632 C C . PHE A 1 82 ? -3.913 -8.516 4.291 1.00 40.53 82 PHE A C 1
ATOM 634 O O . PHE A 1 82 ? -3.540 -9.681 4.257 1.00 40.53 82 PHE A O 1
ATOM 641 N N . ALA A 1 83 ? -4.729 -8.066 5.238 1.00 47.03 83 ALA A N 1
ATOM 642 C CA . ALA A 1 83 ? -5.594 -8.981 5.949 1.00 47.03 83 ALA A CA 1
ATOM 643 C C . ALA A 1 83 ? -6.650 -9.452 4.947 1.00 47.03 83 ALA A C 1
ATOM 645 O O . ALA A 1 83 ? -7.614 -8.735 4.687 1.00 47.03 83 ALA A O 1
ATOM 646 N N . GLU A 1 84 ? -6.454 -10.639 4.392 1.00 40.59 84 GLU A N 1
ATOM 647 C CA . GLU A 1 84 ? -7.564 -11.562 4.229 1.00 40.59 84 GLU A CA 1
ATOM 648 C C . GLU A 1 84 ? -7.063 -12.961 4.576 1.00 40.59 84 GLU A C 1
ATOM 650 O O . GLU A 1 84 ? -6.048 -13.418 4.056 1.00 40.59 84 GLU A O 1
ATOM 655 N N . GLY A 1 85 ? -7.712 -13.586 5.553 1.00 50.47 85 GLY A N 1
ATOM 656 C CA . GLY A 1 85 ? -7.374 -14.930 5.971 1.00 50.47 85 GLY A CA 1
ATOM 657 C C . GLY A 1 85 ? -7.638 -15.912 4.842 1.00 50.47 85 GLY A C 1
ATOM 658 O O . GLY A 1 85 ? -8.751 -16.016 4.343 1.00 50.47 85 GLY A O 1
ATOM 659 N N . SER A 1 86 ? -6.603 -16.645 4.482 1.00 45.00 86 SER A N 1
ATOM 660 C CA . SER A 1 86 ? -6.645 -18.038 4.056 1.00 45.00 86 SER A CA 1
ATOM 661 C C . SER A 1 86 ? -5.187 -18.454 4.086 1.00 45.00 86 SER A C 1
ATOM 663 O O . SER A 1 86 ? -4.413 -17.968 3.262 1.00 45.00 86 SER A O 1
ATOM 665 N N . GLY A 1 87 ? -4.775 -19.262 5.068 1.00 49.94 87 GLY A N 1
ATOM 666 C CA . GLY A 1 87 ? -3.497 -19.962 4.957 1.00 49.94 87 GLY A CA 1
ATOM 667 C C . GLY A 1 87 ? -3.495 -20.609 3.579 1.00 49.94 87 GLY A C 1
ATOM 668 O O . GLY A 1 87 ? -4.419 -21.338 3.255 1.00 49.94 87 GLY A O 1
ATOM 669 N N . MET A 1 88 ? -2.608 -20.205 2.679 1.00 55.22 88 MET A N 1
ATOM 670 C CA . MET A 1 88 ? -2.458 -20.934 1.430 1.00 55.22 88 MET A CA 1
ATOM 671 C C . MET A 1 88 ? -1.388 -21.963 1.716 1.00 55.22 88 MET A C 1
ATOM 673 O O . MET A 1 88 ? -0.228 -21.604 1.910 1.00 55.22 88 MET A O 1
ATOM 677 N N . VAL A 1 89 ? -1.784 -23.225 1.808 1.00 69.75 89 VAL A N 1
ATOM 678 C CA . VAL A 1 89 ? -0.818 -24.309 1.898 1.00 69.75 89 VAL A CA 1
ATOM 679 C C . VAL A 1 89 ? -0.342 -24.593 0.482 1.00 69.75 89 VAL A C 1
ATOM 681 O O . VAL A 1 89 ? -1.140 -24.730 -0.451 1.00 69.75 89 VAL A O 1
ATOM 684 N N . THR A 1 90 ? 0.974 -24.645 0.324 1.00 65.88 90 THR A N 1
ATOM 685 C CA . THR A 1 90 ? 1.613 -25.054 -0.921 1.00 65.88 90 THR A CA 1
ATOM 686 C C . THR A 1 90 ? 1.791 -26.563 -0.892 1.00 65.88 90 THR A C 1
ATOM 688 O O . THR A 1 90 ? 2.530 -27.081 -0.057 1.00 65.88 90 THR A O 1
ATOM 691 N N . LEU A 1 91 ? 1.128 -27.267 -1.805 1.00 72.19 91 LEU A N 1
ATOM 692 C CA . LEU A 1 91 ? 1.267 -28.711 -1.969 1.00 72.19 91 LEU A CA 1
ATOM 693 C C . LEU A 1 91 ? 1.990 -29.004 -3.279 1.00 72.19 91 LEU A C 1
ATOM 695 O O . LEU A 1 91 ? 1.710 -28.383 -4.306 1.00 72.19 91 LEU A O 1
ATOM 699 N N . VAL A 1 92 ? 2.912 -29.962 -3.247 1.00 73.19 92 VAL A N 1
ATOM 700 C CA . VAL A 1 92 ? 3.593 -30.457 -4.446 1.00 73.19 92 VAL A CA 1
ATOM 701 C C . VAL A 1 92 ? 2.925 -31.757 -4.861 1.00 73.19 92 VAL A C 1
ATOM 703 O O . VAL A 1 92 ? 2.827 -32.692 -4.072 1.00 73.19 92 VAL A O 1
ATOM 706 N N . CYS A 1 93 ? 2.448 -31.827 -6.100 1.00 68.69 93 CYS A N 1
ATOM 707 C CA . CYS A 1 93 ? 1.887 -33.063 -6.627 1.00 68.69 93 CYS A CA 1
ATOM 708 C C . CYS A 1 93 ? 3.005 -34.052 -6.989 1.00 68.69 93 CYS A C 1
ATOM 710 O O . CYS A 1 93 ? 3.772 -33.786 -7.907 1.00 68.69 93 CYS A O 1
ATOM 712 N N . SER A 1 94 ? 3.065 -35.225 -6.355 1.00 74.62 94 SER A N 1
ATOM 713 C CA . SER A 1 94 ? 4.104 -36.243 -6.617 1.00 74.62 94 SER A CA 1
ATOM 714 C C . SER A 1 94 ? 4.044 -36.894 -8.008 1.00 74.62 94 SER A C 1
ATOM 716 O O . SER A 1 94 ? 4.966 -37.606 -8.389 1.00 74.62 94 SER A O 1
ATOM 718 N N . ILE A 1 95 ? 2.969 -36.671 -8.772 1.00 78.56 95 ILE A N 1
ATOM 719 C CA . ILE A 1 95 ? 2.745 -37.302 -10.086 1.00 78.56 95 ILE A CA 1
ATOM 720 C C . ILE A 1 95 ? 3.205 -36.394 -11.230 1.00 78.56 95 ILE A C 1
ATOM 722 O O . ILE A 1 95 ? 3.818 -36.858 -12.185 1.00 78.56 95 ILE A O 1
ATOM 726 N N . CYS A 1 96 ? 2.912 -35.094 -11.149 1.00 79.50 96 CYS A N 1
ATOM 727 C CA . CYS A 1 96 ? 3.268 -34.120 -12.189 1.00 79.50 96 CYS A CA 1
ATOM 728 C C . CYS A 1 96 ? 4.275 -33.059 -11.727 1.00 79.50 96 CYS A C 1
ATOM 730 O O . CYS A 1 96 ? 4.656 -32.200 -12.521 1.00 79.50 96 CYS A O 1
ATOM 732 N N . ASN A 1 97 ? 4.689 -33.114 -10.458 1.00 7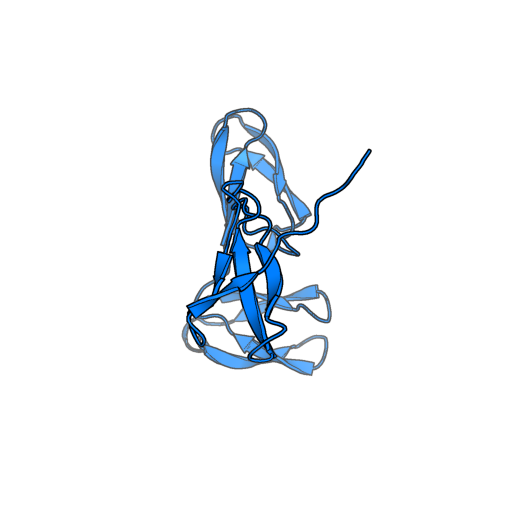4.69 97 ASN A N 1
ATOM 733 C CA . ASN A 1 97 ? 5.597 -32.176 -9.804 1.00 74.69 97 ASN A CA 1
ATOM 734 C C . ASN A 1 97 ? 5.143 -30.706 -9.889 1.00 74.69 97 ASN A C 1
ATOM 736 O O . ASN A 1 97 ? 5.966 -29.792 -9.886 1.00 74.69 97 ASN A O 1
ATOM 740 N N . GLU A 1 98 ? 3.830 -30.471 -9.993 1.00 77.12 98 GLU A N 1
ATOM 741 C CA . GLU A 1 98 ? 3.256 -29.126 -10.038 1.00 77.12 98 GLU A CA 1
ATOM 742 C C . GLU A 1 98 ? 2.899 -28.620 -8.637 1.00 77.12 98 GLU A C 1
ATOM 744 O O . GLU A 1 98 ? 2.356 -29.351 -7.804 1.00 77.12 98 GLU A O 1
ATOM 749 N N . THR A 1 99 ? 3.199 -27.342 -8.414 1.00 73.94 99 THR A N 1
ATOM 750 C CA . THR A 1 99 ? 2.899 -26.594 -7.197 1.00 73.94 99 THR A CA 1
ATOM 751 C C . THR A 1 99 ? 1.453 -26.111 -7.211 1.00 73.94 99 THR A C 1
ATOM 753 O O . THR A 1 99 ? 1.050 -25.346 -8.089 1.00 73.94 99 THR A O 1
ATOM 756 N N . ILE A 1 100 ? 0.676 -26.524 -6.214 1.00 71.94 100 ILE A N 1
ATOM 757 C CA . ILE A 1 100 ? -0.738 -26.184 -6.069 1.00 71.94 100 ILE A CA 1
ATOM 758 C C . ILE A 1 100 ? -0.891 -25.295 -4.831 1.00 71.94 100 ILE A C 1
ATOM 760 O O . ILE A 1 100 ? -0.417 -25.645 -3.750 1.00 71.94 100 ILE A O 1
ATOM 764 N N . HIS A 1 101 ? -1.564 -24.154 -4.987 1.00 75.50 101 HIS A N 1
ATOM 765 C CA . HIS A 1 101 ? -1.881 -23.244 -3.886 1.00 75.50 101 HIS A CA 1
ATOM 766 C C . HIS A 1 101 ? -3.340 -23.447 -3.475 1.00 75.50 101 HIS A C 1
ATOM 768 O O . HIS A 1 101 ? -4.241 -23.170 -4.268 1.00 75.50 101 HIS A O 1
ATOM 774 N N . VAL A 1 102 ? -3.577 -23.929 -2.254 1.00 66.50 102 VAL A N 1
ATOM 775 C CA . VAL A 1 102 ? -4.931 -24.180 -1.733 1.00 66.50 102 VAL A CA 1
ATOM 776 C C . VAL A 1 102 ? -5.186 -23.455 -0.415 1.00 66.50 102 VAL A C 1
ATOM 778 O O . VAL A 1 102 ? -4.283 -23.382 0.414 1.00 66.50 102 VAL A O 1
ATOM 781 N N . PRO A 1 103 ? -6.405 -22.947 -0.172 1.00 65.62 103 PRO A N 1
ATOM 782 C CA . PRO A 1 103 ? -6.768 -22.394 1.126 1.00 65.62 103 PRO A CA 1
ATOM 783 C C . PRO A 1 103 ? -6.892 -23.504 2.195 1.00 65.62 103 PRO A C 1
ATOM 785 O O . PRO A 1 103 ? -7.586 -24.503 1.996 1.00 65.62 103 PRO A O 1
ATOM 788 N N . GLU A 1 104 ? -6.275 -23.282 3.359 1.00 59.19 104 GLU A N 1
ATOM 789 C CA . GLU A 1 104 ? -6.116 -24.135 4.561 1.00 59.19 104 GLU A CA 1
ATOM 790 C C . GLU A 1 104 ? -7.453 -24.475 5.260 1.00 59.19 104 GLU A C 1
ATOM 792 O O . GLU A 1 104 ? -7.485 -25.117 6.303 1.00 59.19 104 GLU A O 1
ATOM 797 N N . GLY A 1 105 ? -8.582 -24.058 4.677 1.00 57.38 105 GLY A N 1
ATOM 798 C CA . GLY A 1 105 ? -9.941 -24.362 5.132 1.00 57.38 105 GLY A CA 1
ATOM 799 C C . GLY A 1 105 ? -10.639 -25.484 4.359 1.00 57.38 105 GLY A C 1
ATOM 800 O O . GLY A 1 105 ? -11.780 -25.809 4.675 1.00 57.38 105 GLY A O 1
ATOM 801 N N . SER A 1 106 ? -9.985 -26.085 3.364 1.00 54.09 106 SER A N 1
ATOM 802 C CA . SER A 1 106 ? -10.560 -27.181 2.572 1.00 54.09 106 SER A CA 1
ATOM 803 C C . SER A 1 106 ? -10.406 -28.507 3.328 1.00 54.09 106 SER A C 1
ATOM 805 O O . SER A 1 106 ? -9.627 -29.369 2.943 1.00 54.09 106 SER A O 1
ATOM 807 N N . ARG A 1 107 ? -11.117 -28.649 4.453 1.00 53.19 107 ARG A N 1
ATOM 808 C CA . ARG A 1 107 ? -11.156 -29.860 5.299 1.00 53.19 107 ARG A CA 1
ATOM 809 C C . ARG A 1 107 ? -11.967 -31.017 4.690 1.00 53.19 107 ARG A C 1
ATOM 811 O O . ARG A 1 107 ? -12.357 -31.929 5.407 1.00 53.19 107 ARG A O 1
ATOM 818 N N . GLU A 1 108 ? -12.189 -31.004 3.379 1.00 51.97 108 GLU A N 1
ATOM 819 C CA . GLU A 1 108 ? -12.798 -32.111 2.636 1.00 51.97 108 GLU A CA 1
ATOM 820 C C . GLU A 1 108 ? -11.724 -32.790 1.769 1.00 51.97 108 GLU A C 1
ATOM 822 O O . GLU A 1 108 ? -11.582 -32.558 0.572 1.00 51.97 108 GLU A O 1
ATOM 827 N N . GLU A 1 109 ? -10.917 -33.570 2.487 1.00 62.41 109 GLU A N 1
ATOM 828 C CA . GLU A 1 109 ? -10.254 -34.848 2.182 1.00 62.41 109 GLU A CA 1
ATOM 829 C C . GLU A 1 109 ? -9.410 -35.056 0.907 1.00 62.41 109 GLU A C 1
ATOM 831 O O . GLU A 1 109 ? -8.421 -35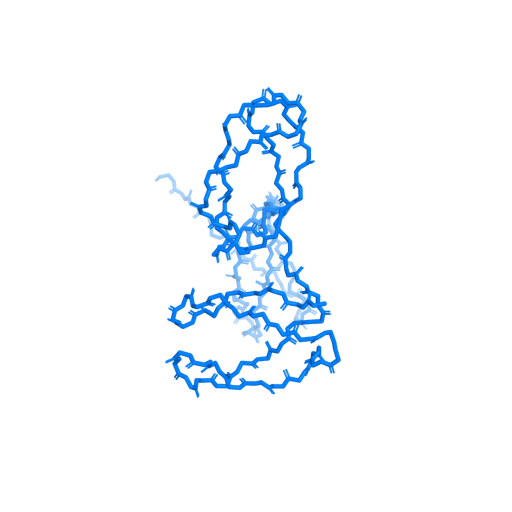.773 1.002 1.00 62.41 109 GLU A O 1
ATOM 836 N N . PHE A 1 110 ? -9.655 -34.431 -0.251 1.00 57.56 110 PHE A N 1
ATOM 837 C CA . PHE A 1 110 ? -8.802 -34.657 -1.433 1.00 57.56 110 PHE A CA 1
ATOM 838 C C . PHE A 1 110 ? -8.727 -33.453 -2.380 1.00 57.56 110 PHE A C 1
ATOM 840 O O . PHE A 1 110 ? -9.717 -33.032 -2.980 1.00 57.56 110 PHE A O 1
ATOM 847 N N . ILE A 1 111 ? -7.517 -32.931 -2.604 1.00 70.12 111 ILE A N 1
ATOM 848 C CA . ILE A 1 111 ? -7.284 -31.821 -3.538 1.00 70.12 111 ILE A CA 1
ATOM 849 C C . ILE A 1 111 ? -6.972 -32.392 -4.922 1.00 70.12 111 ILE A C 1
ATOM 851 O O . ILE A 1 111 ? -5.951 -33.052 -5.124 1.00 70.12 111 ILE A O 1
ATOM 855 N N . LYS A 1 112 ? -7.850 -32.128 -5.896 1.00 65.94 112 LYS A N 1
ATOM 856 C CA . LYS A 1 112 ? -7.644 -32.534 -7.291 1.00 65.94 112 LYS A CA 1
ATOM 857 C C . LYS A 1 112 ? -6.626 -31.615 -7.965 1.00 65.94 112 LYS A C 1
ATOM 859 O O . LYS A 1 112 ? -6.855 -30.413 -8.096 1.00 65.94 112 LYS A O 1
ATOM 864 N N . CYS A 1 113 ? -5.527 -32.181 -8.455 1.00 71.75 113 CYS A N 1
ATOM 865 C CA . CYS A 1 113 ? -4.567 -31.439 -9.261 1.00 71.75 113 CYS A CA 1
ATOM 866 C C . CYS A 1 113 ? -5.208 -31.016 -10.602 1.00 71.75 113 CYS A C 1
ATOM 868 O O . CYS A 1 113 ? -5.681 -31.886 -11.342 1.00 71.75 113 CYS A O 1
ATOM 870 N N . PRO A 1 114 ? -5.185 -29.722 -10.978 1.00 69.88 114 PRO A N 1
ATOM 871 C CA . PRO A 1 114 ? -5.757 -29.252 -12.242 1.00 69.88 114 PRO A CA 1
ATOM 872 C C . PRO A 1 114 ? -4.984 -29.737 -13.480 1.00 69.88 114 PRO A C 1
ATOM 874 O O . PRO A 1 114 ? -5.527 -29.706 -14.580 1.00 69.88 114 PRO A O 1
ATOM 877 N N . LYS A 1 115 ? -3.736 -30.201 -13.314 1.00 67.69 115 LYS A N 1
ATOM 878 C CA . LYS A 1 115 ? -2.864 -30.617 -14.423 1.00 67.69 115 LYS A CA 1
ATOM 879 C C . LYS A 1 115 ? -2.969 -32.097 -14.768 1.00 67.69 115 LYS A C 1
ATOM 881 O O . LYS A 1 115 ? -3.053 -32.452 -15.937 1.00 67.69 115 LYS A O 1
ATOM 886 N N . CYS A 1 116 ? -2.942 -32.965 -13.759 1.00 75.81 116 CYS A N 1
ATOM 887 C CA . CYS A 1 116 ? -2.931 -34.420 -13.948 1.00 75.81 116 CYS A CA 1
ATOM 888 C C . CYS A 1 116 ? -4.214 -35.109 -13.467 1.00 75.81 116 CYS A C 1
ATOM 890 O O . CYS A 1 116 ? -4.313 -36.329 -13.547 1.00 75.81 116 CYS A O 1
ATOM 892 N N . SER A 1 117 ? -5.192 -34.353 -12.948 1.00 67.94 117 SER A N 1
ATOM 893 C CA . SER A 1 117 ? -6.432 -34.876 -12.348 1.00 67.94 117 SER A CA 1
ATOM 894 C C . SER A 1 117 ? -6.233 -35.881 -11.205 1.00 67.94 117 SER A C 1
ATOM 896 O O . SER A 1 117 ? -7.189 -36.542 -10.815 1.00 67.94 117 SER A O 1
ATOM 898 N N . SER A 1 118 ? -5.023 -35.980 -10.650 1.00 66.62 118 SER A N 1
ATOM 899 C CA . SER A 1 118 ? -4.721 -36.866 -9.524 1.00 66.62 118 SER A CA 1
ATOM 900 C C . SER A 1 118 ? -4.999 -36.194 -8.179 1.00 66.62 118 SER A C 1
ATOM 902 O O . SER A 1 118 ? -4.986 -34.963 -8.084 1.00 66.62 118 SER A O 1
ATOM 904 N N . TYR A 1 119 ? -5.242 -37.004 -7.151 1.00 66.69 119 TYR A N 1
ATOM 905 C CA . TYR A 1 119 ? -5.548 -36.564 -5.790 1.00 66.69 119 TYR A CA 1
ATOM 906 C C . TYR A 1 119 ? -4.273 -36.540 -4.940 1.00 66.69 119 TYR A C 1
ATOM 908 O O . TYR A 1 119 ? -3.458 -37.455 -5.036 1.00 66.69 119 TYR A O 1
ATOM 916 N N . VAL A 1 120 ? -4.082 -35.487 -4.141 1.00 66.12 120 VAL A N 1
ATOM 917 C CA . VAL A 1 120 ? -2.987 -35.404 -3.159 1.00 66.12 120 VAL A CA 1
ATOM 918 C C . VAL A 1 120 ? -3.549 -35.558 -1.744 1.00 66.12 120 VAL A C 1
ATOM 920 O O . VAL A 1 120 ? -4.515 -34.877 -1.397 1.00 66.12 120 VAL A O 1
ATOM 923 N N . GLU A 1 121 ? -2.965 -36.457 -0.947 1.00 58.62 121 GLU A N 1
ATOM 924 C CA . GLU A 1 121 ? -3.307 -36.649 0.469 1.00 58.62 121 GLU A CA 1
ATOM 925 C C . GLU A 1 121 ? -2.710 -35.504 1.301 1.00 58.62 121 GLU A C 1
ATOM 927 O O . GLU A 1 121 ? -1.501 -35.254 1.279 1.00 58.62 121 GLU A O 1
ATOM 932 N N . GLY A 1 122 ? -3.569 -34.755 1.994 1.00 54.66 122 GLY A N 1
ATOM 933 C CA . GLY A 1 122 ? -3.144 -33.712 2.925 1.00 54.66 122 GLY A CA 1
ATOM 934 C C . GLY A 1 122 ? -2.615 -34.343 4.210 1.00 54.66 122 GLY A C 1
ATOM 935 O O . GLY A 1 122 ? -3.286 -35.190 4.784 1.00 54.66 122 GLY A O 1
ATOM 936 N N . LEU A 1 123 ? -1.423 -33.928 4.652 1.00 51.34 123 LEU A N 1
ATOM 937 C CA . LEU A 1 123 ? -0.753 -34.436 5.855 1.00 51.34 123 LEU A CA 1
ATOM 938 C C . LEU A 1 123 ? -1.691 -34.444 7.074 1.00 51.34 123 LEU A C 1
ATOM 940 O O . LEU A 1 123 ? -1.990 -33.396 7.653 1.00 51.34 123 LEU A O 1
ATOM 944 N N . SER A 1 124 ? -2.108 -35.643 7.472 1.00 47.12 124 SER A N 1
ATOM 945 C CA . SER A 1 124 ? -2.689 -35.943 8.773 1.00 47.12 124 SER A CA 1
ATOM 946 C C . SER A 1 124 ? -1.643 -35.624 9.837 1.00 47.12 124 SER A C 1
ATOM 948 O O . SER A 1 124 ? -0.518 -36.120 9.804 1.00 47.12 124 SER A O 1
ATOM 950 N N . LYS A 1 125 ? -1.983 -34.718 10.751 1.00 44.50 125 LYS A N 1
ATOM 951 C CA . LYS A 1 125 ? -1.226 -34.533 11.984 1.00 44.50 125 LYS A CA 1
ATOM 952 C C . LYS A 1 125 ? -1.842 -35.506 12.986 1.00 44.50 125 LYS A C 1
ATOM 954 O O . LYS A 1 125 ? -2.826 -35.155 13.631 1.00 44.50 125 LYS A O 1
ATOM 959 N N . ASP A 1 126 ? -1.349 -36.738 12.998 1.00 47.19 126 ASP A N 1
ATOM 960 C CA . ASP A 1 126 ? -1.661 -37.704 14.048 1.00 47.19 126 ASP A CA 1
ATOM 961 C C . ASP A 1 126 ? -1.084 -37.215 15.393 1.00 47.19 126 ASP A C 1
ATOM 963 O O . ASP A 1 126 ? -0.046 -36.544 15.423 1.00 47.19 126 ASP A O 1
ATOM 967 N N . ASP A 1 127 ? -1.855 -37.490 16.445 1.00 45.78 127 ASP A N 1
ATOM 968 C CA . ASP A 1 127 ? -1.781 -37.072 17.859 1.00 45.78 127 ASP A CA 1
ATOM 969 C C . ASP A 1 127 ? -0.399 -37.204 18.536 1.00 45.78 127 ASP A C 1
ATOM 971 O O . ASP A 1 127 ? 0.258 -38.261 18.382 1.00 45.78 127 ASP A O 1
#

Secondary structure (DSSP, 8-state):
-EEEE-TTT--EEEE-GGGTT-EEE-TTT--EEEPPSS--EEEEE-TTT--EEEEEGGGTTSEEE-TTT--EEEPPPTTS-------EEEEE-TTT--EEEEETT--SS-EE-TTT--EE-------